Protein AF-A0A3D4B4U1-F1 (afdb_monomer_lite)

Sequence (135 aa):
MIVLVGDFDTRSCSSYAGFTNAYPREEGVKGSEIRSAKQYLSGIFPLSIEGPRALANQWAGIELFGLPKNYFEIYRDQVKGVSEDEISRVIQDHIPGEIWLAVVLGKADDIIPRIERLGPIERHDFRTLDRKASP

Secondary structure (DSSP, 8-state):
-EEEEEE---SS---EEE------TTT---HHHHHHHHHHHHHHHHHHHSSHHHHHHHHHHHHHTT--TTHHHHHHHHHHH--HHHHHHHHHHHS-SS--EEEEEE-HHHHHHHHGGGS-EEEE-TTTS-S----

Structure (mmCIF, N/CA/C/O backbone):
data_AF-A0A3D4B4U1-F1
#
_entry.id   AF-A0A3D4B4U1-F1
#
loop_
_atom_site.group_PDB
_atom_site.id
_atom_site.type_symbol
_atom_site.label_atom_id
_atom_site.label_alt_id
_atom_site.label_comp_id
_atom_site.label_asym_id
_atom_site.label_entity_id
_atom_site.label_seq_id
_atom_site.pdbx_PDB_ins_code
_atom_site.Cartn_x
_atom_site.Cartn_y
_atom_site.Cartn_z
_atom_site.occupancy
_atom_site.B_iso_or_equiv
_atom_site.auth_seq_id
_atom_site.auth_comp_id
_atom_site.auth_asym_id
_atom_site.auth_atom_id
_atom_site.pdbx_PDB_model_num
ATOM 1 N N . MET A 1 1 ? 8.525 -11.910 -16.754 1.00 56.47 1 MET A N 1
ATOM 2 C CA . MET A 1 1 ? 8.522 -10.453 -16.525 1.00 56.47 1 MET A CA 1
ATOM 3 C C . MET A 1 1 ? 8.494 -9.759 -17.873 1.00 56.47 1 MET A C 1
ATOM 5 O O . MET A 1 1 ? 9.394 -10.001 -18.665 1.00 56.47 1 MET A O 1
ATOM 9 N N . ILE A 1 2 ? 7.444 -8.994 -18.156 1.00 56.19 2 ILE A N 1
ATOM 10 C CA . ILE A 1 2 ? 7.323 -8.175 -19.367 1.00 56.19 2 ILE A CA 1
ATOM 11 C C . ILE A 1 2 ? 7.738 -6.764 -18.973 1.00 56.19 2 ILE A C 1
ATOM 13 O O . ILE A 1 2 ? 7.212 -6.233 -17.992 1.00 56.19 2 ILE A O 1
ATOM 17 N N . VAL A 1 3 ? 8.692 -6.176 -19.694 1.00 59.34 3 VAL A N 1
ATOM 18 C CA . VAL A 1 3 ? 9.109 -4.795 -19.444 1.00 59.34 3 VAL A CA 1
ATOM 19 C C . VAL A 1 3 ? 8.599 -3.906 -20.569 1.00 59.34 3 VAL A C 1
ATOM 21 O O . VAL A 1 3 ? 9.069 -4.010 -21.700 1.00 59.34 3 VAL A O 1
ATOM 24 N N . LEU A 1 4 ? 7.634 -3.041 -20.261 1.00 60.38 4 LEU A N 1
ATOM 25 C CA . LEU A 1 4 ? 7.134 -2.039 -21.196 1.00 60.38 4 LEU A CA 1
ATOM 26 C C . LEU A 1 4 ? 7.995 -0.789 -21.085 1.00 60.38 4 LEU A C 1
ATOM 28 O O . LEU A 1 4 ? 8.070 -0.184 -20.014 1.00 60.38 4 LEU A O 1
ATOM 32 N N . VAL A 1 5 ? 8.627 -0.390 -22.182 1.00 63.28 5 VAL A N 1
ATOM 33 C CA . VAL A 1 5 ? 9.437 0.831 -22.227 1.00 63.28 5 VAL A CA 1
ATOM 34 C C . VAL A 1 5 ? 8.686 1.893 -23.012 1.00 63.28 5 VAL A C 1
ATOM 36 O O . VAL A 1 5 ? 8.495 1.753 -24.218 1.00 63.28 5 VAL A O 1
ATOM 39 N N . GLY A 1 6 ? 8.251 2.938 -22.309 1.00 61.59 6 GLY A N 1
ATOM 40 C CA . GLY A 1 6 ? 7.562 4.089 -22.884 1.00 61.59 6 GLY A CA 1
ATOM 41 C C . GLY A 1 6 ? 8.555 5.150 -23.342 1.00 61.59 6 GLY A C 1
ATOM 42 O O . GLY A 1 6 ? 9.261 5.691 -22.493 1.00 61.59 6 GLY A O 1
ATOM 43 N N . ASP A 1 7 ? 8.594 5.460 -24.640 1.00 59.00 7 ASP A N 1
ATOM 44 C CA . ASP A 1 7 ? 9.558 6.418 -25.198 1.00 59.00 7 ASP A CA 1
ATOM 45 C C . ASP A 1 7 ? 9.147 7.883 -24.953 1.00 59.00 7 ASP A C 1
ATOM 47 O O . ASP A 1 7 ? 8.116 8.357 -25.442 1.00 59.00 7 ASP A O 1
ATOM 51 N N . PHE A 1 8 ? 9.946 8.618 -24.173 1.00 62.16 8 PHE A N 1
ATOM 52 C CA . PHE A 1 8 ? 9.636 9.986 -23.743 1.00 62.16 8 PHE A CA 1
ATOM 53 C C . PHE A 1 8 ? 10.781 10.953 -24.074 1.00 62.16 8 PHE A C 1
ATOM 55 O O . PHE A 1 8 ? 11.917 10.765 -23.638 1.00 62.16 8 PHE A O 1
ATOM 62 N N . ASP A 1 9 ? 10.480 12.023 -24.822 1.00 54.09 9 ASP A N 1
ATOM 63 C CA . ASP A 1 9 ? 11.492 13.020 -25.203 1.00 54.09 9 ASP A CA 1
ATOM 64 C C . ASP A 1 9 ? 11.702 14.015 -24.051 1.00 54.09 9 ASP A C 1
ATOM 66 O O . ASP A 1 9 ? 10.803 14.758 -23.648 1.00 54.09 9 ASP A O 1
ATOM 70 N N . THR A 1 10 ? 12.898 13.986 -23.472 1.00 48.72 10 THR A N 1
ATOM 71 C CA . THR A 1 10 ? 13.261 14.720 -22.260 1.00 48.72 10 THR A CA 1
ATOM 72 C C . THR A 1 10 ? 13.554 16.189 -22.575 1.00 48.72 10 THR A C 1
ATOM 74 O O . THR A 1 10 ? 14.703 16.563 -22.808 1.00 48.72 10 THR A O 1
ATOM 77 N N . ARG A 1 11 ? 12.544 17.061 -22.513 1.00 45.31 11 ARG A N 1
ATOM 78 C CA . ARG A 1 11 ? 12.780 18.482 -22.168 1.00 45.31 11 ARG A CA 1
ATOM 79 C C . ARG A 1 11 ? 12.311 18.861 -20.769 1.00 45.31 11 ARG A C 1
ATOM 81 O O . ARG A 1 11 ? 12.699 19.913 -20.280 1.00 45.31 11 ARG A O 1
ATOM 88 N N . SER A 1 12 ? 11.524 18.015 -20.107 1.00 41.16 12 SER A N 1
ATOM 89 C CA . SER A 1 12 ? 11.112 18.226 -18.719 1.00 41.16 12 SER A CA 1
ATOM 90 C C . SER A 1 12 ? 10.467 16.954 -18.162 1.00 41.16 12 SER A C 1
ATOM 92 O O . SER A 1 12 ? 9.279 16.742 -18.375 1.00 41.16 12 SER A O 1
ATOM 94 N N . CYS A 1 13 ? 11.240 16.063 -17.530 1.00 37.22 13 CYS A N 1
ATOM 95 C CA . CYS A 1 13 ? 10.762 15.179 -16.450 1.00 37.22 13 CYS A CA 1
ATOM 96 C C . CYS A 1 13 ? 11.844 14.208 -15.968 1.00 37.22 13 CYS A C 1
ATOM 98 O O . CYS A 1 13 ? 12.636 13.697 -16.757 1.00 37.22 13 CYS A O 1
ATOM 100 N N . SER A 1 14 ? 11.817 13.933 -14.663 1.00 36.66 14 SER A N 1
ATOM 101 C CA . SER A 1 1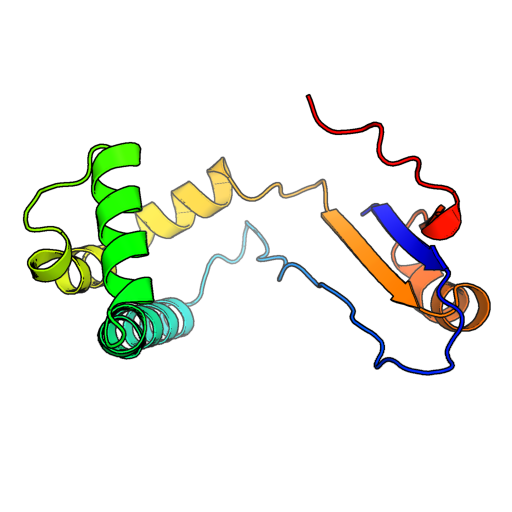4 ? 12.571 12.862 -14.008 1.00 36.66 14 SER A CA 1
ATOM 102 C C . SER A 1 14 ? 12.044 11.500 -14.462 1.00 36.66 14 SER A C 1
ATOM 104 O O . SER A 1 14 ? 10.830 11.310 -14.543 1.00 36.66 14 SER A O 1
ATOM 106 N N . SER A 1 15 ? 12.936 10.550 -14.743 1.00 40.25 15 SER A N 1
ATOM 107 C CA . SER A 1 15 ? 12.561 9.164 -15.028 1.00 40.25 15 SER A CA 1
ATOM 108 C C . SER A 1 15 ? 11.814 8.554 -13.836 1.00 40.25 15 SER A C 1
ATOM 110 O O . SER A 1 15 ? 12.182 8.772 -12.680 1.00 40.25 15 SER A O 1
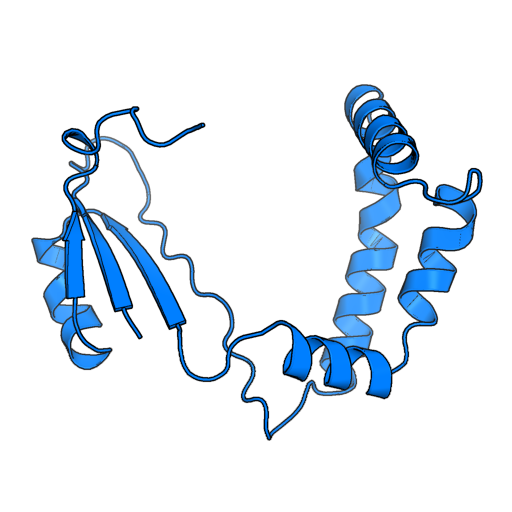ATOM 112 N N . TYR A 1 16 ? 10.758 7.791 -14.125 1.00 44.41 16 TYR A N 1
ATOM 113 C CA . TYR A 1 16 ? 9.993 7.024 -13.143 1.00 44.41 16 TYR A CA 1
ATOM 114 C C . TYR A 1 16 ? 10.030 5.551 -13.547 1.00 44.41 16 TYR A C 1
ATOM 116 O O . TYR A 1 16 ? 9.603 5.180 -14.641 1.00 44.41 16 TYR A O 1
ATOM 124 N N . ALA A 1 17 ? 10.551 4.716 -12.652 1.00 43.94 17 ALA A N 1
ATOM 125 C CA . ALA A 1 17 ? 10.473 3.269 -12.754 1.00 43.94 17 ALA A CA 1
ATOM 126 C C . ALA A 1 17 ? 9.553 2.778 -11.635 1.00 43.94 17 ALA A C 1
ATOM 128 O O . ALA A 1 17 ? 9.877 2.911 -10.454 1.00 43.94 17 ALA A O 1
ATOM 129 N N . GLY A 1 18 ? 8.382 2.265 -12.007 1.00 42.22 18 GLY A N 1
ATOM 130 C CA . GLY A 1 18 ? 7.485 1.606 -11.069 1.00 42.22 18 GLY A CA 1
ATOM 131 C C . GLY A 1 18 ? 7.917 0.156 -10.913 1.00 42.22 18 GLY A C 1
ATOM 132 O O . GLY A 1 18 ? 7.666 -0.654 -11.801 1.00 42.22 18 GLY A O 1
ATOM 133 N N . PHE A 1 19 ? 8.567 -0.173 -9.801 1.00 41.12 19 PHE A N 1
ATOM 134 C CA . PHE A 1 19 ? 8.801 -1.561 -9.417 1.00 41.12 19 PHE A CA 1
ATOM 135 C C . PHE A 1 19 ? 7.729 -1.962 -8.409 1.00 41.12 19 PHE A C 1
ATOM 137 O O . PHE A 1 19 ? 7.669 -1.418 -7.306 1.00 41.12 19 PHE A O 1
ATOM 144 N N . THR A 1 20 ? 6.875 -2.916 -8.773 1.00 44.16 20 THR A N 1
ATOM 145 C CA . THR A 1 20 ? 6.101 -3.648 -7.771 1.00 44.16 20 THR A CA 1
ATOM 146 C C . THR A 1 20 ? 7.103 -4.465 -6.966 1.00 44.16 20 THR A C 1
ATOM 148 O O . THR A 1 20 ? 7.798 -5.302 -7.546 1.00 44.16 20 THR A O 1
ATOM 151 N N . ASN A 1 21 ? 7.225 -4.204 -5.662 1.00 43.94 21 ASN A N 1
ATOM 152 C CA . ASN A 1 21 ? 8.055 -5.026 -4.784 1.00 43.94 21 ASN A CA 1
ATOM 153 C C . ASN A 1 21 ? 7.561 -6.474 -4.893 1.00 43.94 21 ASN A C 1
ATOM 155 O O . ASN A 1 21 ? 6.449 -6.793 -4.470 1.00 43.94 21 ASN A O 1
ATOM 159 N N . ALA A 1 22 ? 8.364 -7.325 -5.525 1.00 50.94 22 ALA A N 1
ATOM 160 C CA . ALA A 1 22 ? 8.058 -8.731 -5.669 1.00 50.94 22 ALA A CA 1
ATOM 161 C C . ALA A 1 22 ? 8.396 -9.421 -4.349 1.00 50.94 22 ALA A C 1
ATOM 163 O O . ALA A 1 22 ? 9.558 -9.716 -4.083 1.00 50.94 22 ALA A O 1
ATOM 164 N N . TYR A 1 23 ? 7.396 -9.628 -3.493 1.00 52.22 23 TYR A N 1
ATOM 165 C CA . TYR A 1 23 ? 7.568 -10.501 -2.337 1.00 52.22 23 TYR A CA 1
ATOM 166 C C . TYR A 1 23 ? 7.703 -11.944 -2.844 1.00 52.22 23 TYR A C 1
ATOM 168 O O . TYR A 1 23 ? 6.795 -12.421 -3.535 1.00 52.22 23 TYR A O 1
ATOM 176 N N . PRO A 1 24 ? 8.806 -12.656 -2.547 1.00 54.53 24 PRO A N 1
ATOM 177 C CA . PRO A 1 24 ? 8.885 -14.079 -2.832 1.00 54.53 24 PRO A CA 1
ATOM 178 C C . PRO A 1 24 ? 7.801 -14.787 -2.014 1.00 54.53 24 PRO A C 1
ATOM 180 O O . PRO A 1 24 ? 7.820 -14.764 -0.784 1.00 54.53 24 PRO A O 1
ATOM 183 N N . ARG A 1 25 ? 6.833 -15.403 -2.707 1.00 59.00 25 ARG A N 1
ATOM 184 C CA . ARG A 1 25 ? 5.680 -16.097 -2.098 1.00 59.00 25 ARG A CA 1
ATOM 185 C C . ARG A 1 25 ? 6.086 -17.139 -1.045 1.00 59.00 25 ARG A C 1
ATOM 187 O O . ARG A 1 25 ? 5.292 -17.435 -0.161 1.00 59.00 25 ARG A O 1
ATOM 194 N N . GLU A 1 26 ? 7.301 -17.673 -1.145 1.00 56.59 26 GLU A N 1
ATOM 195 C CA . GLU A 1 26 ? 7.828 -18.729 -0.275 1.00 56.59 26 GLU A CA 1
ATOM 196 C C . GLU A 1 26 ? 8.470 -18.213 1.020 1.00 56.59 26 GLU A C 1
ATOM 198 O O . GLU A 1 26 ? 8.477 -18.923 2.020 1.00 56.59 26 GLU A O 1
ATOM 203 N N . GLU A 1 27 ? 8.990 -16.982 1.031 1.00 61.53 27 GLU A N 1
ATOM 204 C CA . GLU A 1 27 ? 9.742 -16.442 2.176 1.00 61.53 27 GLU A CA 1
ATOM 205 C C . GLU A 1 27 ? 8.847 -15.655 3.152 1.00 61.53 27 GLU A C 1
ATOM 207 O O . GLU A 1 27 ? 9.238 -15.386 4.290 1.00 61.53 27 GLU A O 1
ATOM 212 N N . GLY A 1 28 ? 7.616 -15.336 2.728 1.00 64.12 28 GLY A N 1
ATOM 213 C CA . GLY A 1 28 ? 6.633 -14.600 3.520 1.00 64.12 28 GLY A CA 1
ATOM 214 C C . GLY A 1 28 ? 7.046 -13.151 3.810 1.00 64.12 28 GLY A C 1
ATOM 215 O O . GLY A 1 28 ? 8.100 -12.672 3.394 1.00 64.12 28 GLY A O 1
ATOM 216 N N . VAL A 1 29 ? 6.191 -12.415 4.522 1.00 76.00 29 VAL A N 1
ATOM 217 C CA . VAL A 1 29 ? 6.512 -11.056 4.992 1.00 76.00 29 VAL A CA 1
ATOM 218 C C . VAL A 1 29 ? 7.105 -11.152 6.391 1.00 76.00 29 VAL A C 1
ATOM 220 O O . VAL A 1 29 ? 6.557 -11.842 7.252 1.00 76.00 29 VAL A O 1
ATOM 223 N N . LYS A 1 30 ? 8.201 -10.438 6.669 1.00 79.50 30 LYS A N 1
ATOM 224 C CA . LYS A 1 30 ? 8.812 -10.476 8.004 1.00 79.50 30 LYS A CA 1
ATOM 225 C C . LYS A 1 30 ? 7.903 -9.780 9.014 1.00 79.50 30 LYS A C 1
ATOM 227 O O . LYS A 1 30 ? 7.401 -8.685 8.761 1.00 79.50 30 LYS A O 1
ATOM 232 N N . GLY A 1 31 ? 7.791 -10.328 10.225 1.00 83.44 31 GLY A N 1
ATOM 233 C CA . GLY A 1 31 ? 6.976 -9.721 11.287 1.00 83.44 31 GLY A CA 1
ATOM 234 C C . GLY A 1 31 ? 7.362 -8.268 11.619 1.00 83.44 31 GLY A C 1
ATOM 235 O O . GLY A 1 31 ? 6.517 -7.473 12.026 1.00 83.44 31 GLY A O 1
ATOM 236 N N . SER A 1 32 ? 8.623 -7.868 11.412 1.00 84.69 32 SER A N 1
ATOM 237 C CA . SER A 1 32 ? 9.043 -6.462 11.521 1.00 84.69 32 SER A CA 1
ATOM 238 C C . SER A 1 32 ? 8.404 -5.563 10.463 1.00 84.69 32 SER A C 1
ATOM 240 O O . SER A 1 32 ? 7.973 -4.463 10.795 1.00 84.69 32 SER A O 1
ATOM 242 N N . GLU A 1 33 ? 8.299 -6.031 9.221 1.00 84.75 33 GLU A N 1
ATOM 243 C CA . GLU A 1 33 ? 7.677 -5.292 8.120 1.00 84.75 33 GLU A CA 1
ATOM 244 C C . GLU A 1 33 ? 6.169 -5.175 8.330 1.00 84.75 33 GLU A C 1
ATOM 246 O O . GLU A 1 33 ? 5.623 -4.084 8.184 1.00 84.75 33 GLU A O 1
ATOM 251 N N . ILE A 1 34 ? 5.510 -6.254 8.776 1.00 88.31 34 ILE A N 1
ATOM 252 C CA . ILE A 1 34 ? 4.082 -6.235 9.131 1.00 88.31 34 ILE A CA 1
ATOM 253 C C . ILE A 1 34 ? 3.823 -5.189 10.220 1.00 88.31 34 ILE A C 1
ATOM 255 O O . ILE A 1 34 ? 2.903 -4.377 10.103 1.00 88.31 34 ILE A O 1
ATOM 259 N N . ARG A 1 35 ? 4.654 -5.157 11.271 1.00 89.56 35 ARG A N 1
ATOM 260 C CA . ARG A 1 35 ? 4.536 -4.149 12.336 1.00 89.56 35 ARG A CA 1
ATOM 261 C C . ARG A 1 35 ? 4.723 -2.730 11.805 1.00 89.56 35 ARG A C 1
ATOM 263 O O . ARG A 1 35 ? 3.901 -1.869 12.116 1.00 89.56 35 ARG A O 1
ATOM 270 N N . SER A 1 36 ? 5.759 -2.487 11.005 1.00 90.31 36 SER A N 1
ATOM 271 C CA . SER A 1 36 ? 6.020 -1.169 10.417 1.00 90.31 36 SER A CA 1
ATOM 272 C C . SER A 1 36 ? 4.890 -0.718 9.491 1.00 90.31 36 SER A C 1
ATOM 274 O O . SER A 1 36 ? 4.435 0.418 9.600 1.00 90.31 36 SER A O 1
ATOM 276 N N . ALA A 1 37 ? 4.373 -1.609 8.643 1.00 91.38 37 ALA A N 1
ATOM 277 C CA . ALA A 1 37 ? 3.254 -1.323 7.752 1.00 91.38 37 ALA A CA 1
ATOM 278 C C . ALA A 1 37 ? 1.980 -0.984 8.539 1.00 91.38 37 ALA A C 1
ATOM 280 O O . ALA A 1 37 ? 1.351 0.043 8.285 1.00 91.38 37 ALA A O 1
ATOM 281 N N . LYS A 1 38 ? 1.633 -1.783 9.558 1.00 92.69 38 LYS A N 1
ATOM 282 C CA . LYS A 1 38 ? 0.479 -1.511 10.430 1.00 92.69 38 LYS A CA 1
ATOM 283 C C . LYS A 1 38 ? 0.592 -0.163 11.137 1.00 92.69 38 LYS A C 1
ATOM 285 O O . LYS A 1 38 ? -0.393 0.575 11.209 1.00 92.69 38 LYS A O 1
ATOM 290 N N . GLN A 1 39 ? 1.775 0.168 11.655 1.00 92.69 39 GLN A N 1
ATOM 291 C CA . GLN A 1 39 ? 2.037 1.457 12.298 1.00 92.69 39 GLN A CA 1
ATOM 292 C C . GLN A 1 39 ? 1.903 2.614 11.309 1.00 92.69 39 GLN A C 1
ATOM 294 O O . GLN A 1 39 ? 1.231 3.596 11.619 1.00 92.69 39 GLN A O 1
ATOM 299 N N . TYR A 1 40 ? 2.479 2.476 10.117 1.00 93.62 40 TYR A N 1
ATOM 300 C CA . TYR A 1 40 ? 2.397 3.479 9.063 1.00 93.62 40 TYR A CA 1
ATOM 301 C C . TYR A 1 40 ? 0.948 3.738 8.635 1.00 93.62 40 TYR A C 1
ATOM 303 O O . TYR A 1 40 ? 0.481 4.873 8.708 1.00 93.62 40 TYR A O 1
ATOM 311 N N . LEU A 1 41 ? 0.202 2.685 8.279 1.00 93.31 41 LEU A N 1
ATOM 312 C CA . LEU A 1 41 ? -1.193 2.785 7.836 1.00 93.31 41 LEU A CA 1
ATOM 313 C C . LEU A 1 41 ? -2.110 3.356 8.923 1.00 93.31 41 LEU A C 1
ATOM 315 O O . LEU A 1 41 ? -2.999 4.153 8.630 1.00 93.31 41 LEU A O 1
ATOM 319 N N . SER A 1 42 ? -1.877 2.982 10.184 1.00 92.50 42 SER A N 1
ATOM 320 C CA . SER A 1 42 ? -2.610 3.536 11.328 1.00 92.50 42 SER A CA 1
ATOM 321 C C . SER A 1 42 ? -2.253 4.999 11.608 1.00 92.50 42 SER A C 1
ATOM 323 O O . SER A 1 42 ? -3.090 5.745 12.118 1.00 92.50 42 SER A O 1
ATOM 325 N N . GLY A 1 43 ? -1.006 5.389 11.335 1.00 91.88 43 GLY A N 1
ATOM 326 C CA . GLY A 1 43 ? -0.463 6.711 11.631 1.00 91.88 43 GLY A CA 1
ATOM 327 C C . GLY A 1 43 ? -0.805 7.761 10.579 1.00 91.88 43 GLY A C 1
ATOM 328 O O . GLY A 1 43 ? -1.074 8.902 10.937 1.00 91.88 43 GLY A O 1
ATOM 329 N N . ILE A 1 44 ? -0.843 7.385 9.297 1.00 93.88 44 ILE A N 1
ATOM 330 C CA . ILE A 1 44 ? -1.139 8.314 8.196 1.00 93.88 44 ILE A CA 1
ATOM 331 C C . ILE A 1 44 ? -2.640 8.577 8.015 1.00 93.88 44 ILE A C 1
ATOM 333 O O . ILE A 1 44 ? -3.024 9.568 7.402 1.00 93.88 44 ILE A O 1
ATOM 337 N N . PHE A 1 45 ? -3.503 7.719 8.563 1.00 92.00 45 PHE A N 1
ATOM 338 C CA . PHE A 1 45 ? -4.950 7.812 8.367 1.00 92.00 45 PHE A CA 1
ATOM 339 C C . PHE A 1 45 ? -5.584 9.142 8.810 1.00 92.00 45 PHE A C 1
ATOM 341 O O . PHE A 1 45 ? -6.365 9.689 8.041 1.00 92.00 45 PHE A O 1
ATOM 348 N N . PRO A 1 46 ? -5.250 9.739 9.971 1.00 90.06 46 PRO A N 1
ATOM 349 C CA . PRO A 1 46 ? -5.792 11.053 10.327 1.00 90.06 46 PRO A CA 1
ATOM 350 C C . PRO A 1 46 ? -5.446 12.137 9.297 1.00 90.06 46 PRO A C 1
ATOM 352 O O . PRO A 1 46 ? -6.292 12.960 8.958 1.00 90.06 46 PRO A O 1
ATOM 355 N N . LEU A 1 47 ? -4.230 12.093 8.743 1.00 90.62 47 LEU A N 1
ATOM 356 C CA . LEU A 1 47 ? -3.785 13.026 7.705 1.00 90.62 47 LEU A CA 1
ATOM 357 C C . LEU A 1 47 ? -4.526 12.794 6.382 1.00 90.62 47 LEU A C 1
ATOM 359 O O . LEU A 1 47 ? -4.757 13.735 5.627 1.00 90.62 47 LEU A O 1
ATOM 363 N N . SER A 1 48 ? -4.942 11.556 6.098 1.00 87.75 48 SER A N 1
ATOM 364 C CA . SER A 1 48 ? -5.689 11.242 4.877 1.00 87.75 48 SER A CA 1
ATOM 365 C C . SER A 1 48 ? -7.142 11.736 4.898 1.00 87.75 48 SER A C 1
ATOM 367 O O . SER A 1 48 ? -7.784 11.710 3.849 1.00 87.75 48 SER A O 1
ATOM 369 N N . ILE A 1 49 ? -7.651 12.215 6.043 1.00 91.19 49 ILE A N 1
ATOM 370 C CA . ILE A 1 49 ? -9.033 12.709 6.212 1.00 91.19 49 ILE A CA 1
ATOM 371 C C . ILE A 1 49 ? -9.137 14.156 6.709 1.00 91.19 49 ILE A C 1
ATOM 373 O O . ILE A 1 49 ? -10.244 14.652 6.892 1.00 91.19 49 ILE A O 1
ATOM 377 N N . GLU A 1 50 ? -8.016 14.847 6.920 1.00 92.19 50 GLU A N 1
ATOM 378 C CA . GLU A 1 50 ? -7.984 16.188 7.524 1.00 92.19 50 GLU A CA 1
ATOM 379 C C . GLU A 1 50 ? -8.702 17.250 6.670 1.00 92.19 50 GLU A C 1
ATOM 381 O O . GLU A 1 50 ? -9.379 18.139 7.186 1.00 92.19 50 GLU A O 1
ATOM 386 N N . GLY A 1 51 ? -8.576 17.153 5.343 1.00 95.31 51 GLY A N 1
ATOM 387 C CA . GLY A 1 51 ? -9.173 18.106 4.412 1.00 95.31 51 GLY A CA 1
ATOM 388 C C . GLY A 1 51 ? -10.626 17.767 4.048 1.00 95.31 51 GLY A C 1
ATOM 389 O O . GLY A 1 51 ? -10.942 16.597 3.829 1.00 95.31 51 GLY A O 1
ATOM 390 N N . PRO A 1 52 ? -11.504 18.766 3.827 1.00 93.12 52 PRO A N 1
ATOM 391 C CA . PRO A 1 52 ? -12.920 18.533 3.516 1.00 93.12 52 PRO A CA 1
ATOM 392 C C . PRO A 1 52 ? -13.126 17.705 2.240 1.00 93.12 52 PRO A C 1
ATOM 394 O O . PRO A 1 52 ? -13.991 16.835 2.185 1.00 93.12 52 PRO A O 1
ATOM 397 N N . ARG A 1 53 ? -12.289 17.919 1.217 1.00 94.81 53 ARG A N 1
ATOM 398 C CA . ARG A 1 53 ? -12.303 17.106 -0.009 1.00 94.81 53 ARG A CA 1
ATOM 399 C C . ARG A 1 53 ? -11.859 15.664 0.248 1.00 94.81 53 ARG A C 1
ATOM 401 O O . ARG A 1 53 ? -12.407 14.745 -0.350 1.00 94.81 53 ARG A O 1
ATOM 408 N N . ALA A 1 54 ? -10.863 15.470 1.107 1.00 92.44 54 ALA A N 1
ATOM 409 C CA . ALA A 1 54 ? -10.343 14.147 1.429 1.00 92.44 54 ALA A CA 1
ATOM 410 C C . ALA A 1 54 ? -11.369 13.336 2.237 1.00 92.44 54 ALA A C 1
ATOM 412 O O . ALA A 1 54 ? -11.653 12.190 1.893 1.00 92.44 54 ALA A O 1
ATOM 413 N N . LEU A 1 55 ? -12.015 13.975 3.216 1.00 93.31 55 LEU A N 1
ATOM 414 C CA . LEU A 1 55 ? -13.126 13.400 3.967 1.00 93.31 55 LEU A CA 1
ATOM 415 C C . LEU A 1 55 ? -14.302 13.017 3.055 1.00 93.31 55 LEU A C 1
ATOM 417 O O . LEU A 1 55 ? -14.789 11.892 3.133 1.00 93.31 55 LEU A O 1
ATOM 421 N N . ALA A 1 56 ? -14.719 13.911 2.150 1.00 94.75 56 ALA A N 1
ATOM 422 C CA . ALA A 1 56 ? -15.804 13.629 1.207 1.00 94.75 56 ALA A CA 1
ATOM 423 C C . ALA A 1 56 ? -15.496 12.420 0.304 1.00 94.75 56 ALA A C 1
ATOM 425 O O . ALA A 1 56 ? -16.362 11.574 0.091 1.00 94.75 56 ALA A O 1
ATOM 426 N N . ASN A 1 57 ? -14.254 12.300 -0.178 1.00 93.88 57 ASN A N 1
ATOM 427 C CA . ASN A 1 57 ? -13.821 11.145 -0.966 1.00 93.88 57 ASN A CA 1
ATOM 428 C C . ASN A 1 57 ? -13.853 9.843 -0.152 1.00 93.88 57 ASN A C 1
ATOM 430 O O . ASN A 1 57 ? -14.274 8.813 -0.673 1.00 93.88 57 ASN A O 1
ATOM 434 N N . GLN A 1 58 ? -13.434 9.878 1.117 1.00 92.12 58 GLN A N 1
ATOM 435 C CA . GLN A 1 58 ? -13.499 8.699 1.985 1.00 92.12 58 GLN A CA 1
ATOM 436 C C . GLN A 1 58 ? -14.939 8.284 2.286 1.00 92.12 58 GLN A C 1
ATOM 438 O O . GLN A 1 58 ? -15.253 7.098 2.230 1.00 92.12 58 GLN A O 1
ATOM 443 N N . TRP A 1 59 ? -15.841 9.238 2.529 1.00 93.75 59 TRP A N 1
ATOM 444 C CA . TRP A 1 59 ? -17.269 8.944 2.669 1.00 93.75 59 TRP A CA 1
ATOM 445 C C . TRP A 1 59 ? -17.8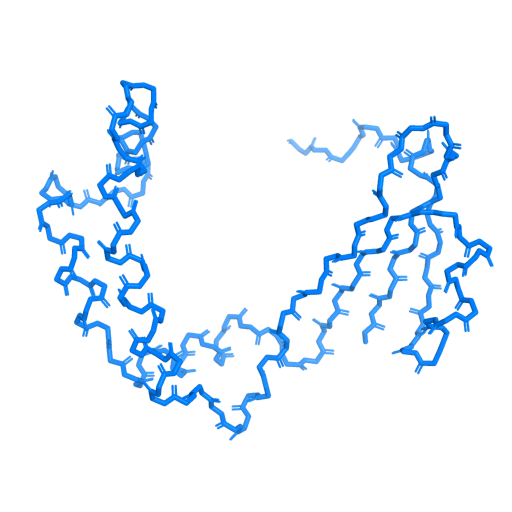78 8.339 1.408 1.00 93.75 59 TRP A C 1
ATOM 447 O O . TRP A 1 59 ? -18.600 7.350 1.506 1.00 93.75 59 TRP A O 1
ATOM 457 N N . ALA A 1 60 ? -17.556 8.879 0.231 1.00 94.56 60 ALA A N 1
ATOM 458 C CA . ALA A 1 60 ? -18.001 8.294 -1.029 1.00 94.56 60 ALA A CA 1
ATOM 459 C C . ALA A 1 60 ? -17.500 6.848 -1.190 1.00 94.56 60 ALA A C 1
ATOM 461 O O . ALA A 1 60 ? -18.255 5.989 -1.633 1.00 94.56 60 ALA A O 1
ATOM 462 N N . GLY A 1 61 ? -16.258 6.562 -0.783 1.00 93.25 61 GLY A N 1
ATOM 463 C CA . GLY A 1 61 ? -15.709 5.205 -0.767 1.00 93.25 61 GLY A CA 1
ATOM 464 C C . GLY A 1 61 ? -16.439 4.269 0.200 1.00 93.25 61 GLY A C 1
ATOM 465 O O . GLY A 1 61 ? -16.757 3.144 -0.173 1.00 93.25 61 GLY A O 1
ATOM 466 N N . ILE A 1 62 ? -16.749 4.733 1.416 1.00 94.31 62 ILE A N 1
ATOM 467 C CA . ILE A 1 62 ? -17.522 3.961 2.403 1.00 94.31 62 ILE A CA 1
ATOM 468 C C . ILE A 1 62 ? -18.872 3.538 1.826 1.00 94.31 62 ILE A C 1
ATOM 470 O O . ILE A 1 62 ? -19.227 2.369 1.932 1.00 94.31 62 ILE A O 1
ATOM 474 N N . GLU A 1 63 ? -19.588 4.455 1.176 1.00 94.25 63 GLU A N 1
ATOM 475 C CA . GLU A 1 63 ? -20.880 4.143 0.560 1.00 94.25 63 GLU A CA 1
ATOM 476 C C . GLU A 1 63 ? -20.721 3.203 -0.642 1.00 94.25 63 GLU A C 1
ATOM 478 O O . GLU A 1 63 ? -21.410 2.190 -0.738 1.00 94.25 63 GLU A O 1
ATOM 483 N N . LEU A 1 64 ? -19.768 3.494 -1.534 1.00 96.69 64 LEU A N 1
ATOM 484 C CA . LEU A 1 64 ? -19.541 2.721 -2.756 1.00 96.69 64 LEU A CA 1
ATOM 485 C C . LEU A 1 64 ? -19.187 1.255 -2.471 1.00 96.69 64 LEU A C 1
ATOM 487 O O . LEU A 1 64 ? -19.626 0.364 -3.194 1.00 96.69 64 LEU A O 1
ATOM 491 N N . PHE A 1 65 ? -18.389 1.010 -1.431 1.00 94.94 65 PHE A N 1
ATOM 492 C CA . PHE A 1 65 ? -17.946 -0.331 -1.047 1.00 94.94 65 PHE A CA 1
ATOM 493 C C . PHE A 1 65 ? -18.791 -0.954 0.076 1.00 94.94 65 PHE A C 1
ATOM 495 O O . PHE A 1 65 ? -18.461 -2.044 0.542 1.00 94.94 65 PHE A O 1
ATOM 502 N N . GLY A 1 66 ? -19.869 -0.292 0.517 1.00 94.50 66 GLY A N 1
ATOM 503 C CA . GLY A 1 66 ? -20.764 -0.800 1.562 1.00 94.50 66 GLY A CA 1
ATOM 504 C C . GLY A 1 66 ? -20.085 -0.996 2.922 1.00 94.50 66 GLY A C 1
ATOM 505 O O . GLY A 1 66 ? -20.399 -1.946 3.641 1.00 94.50 66 GLY A O 1
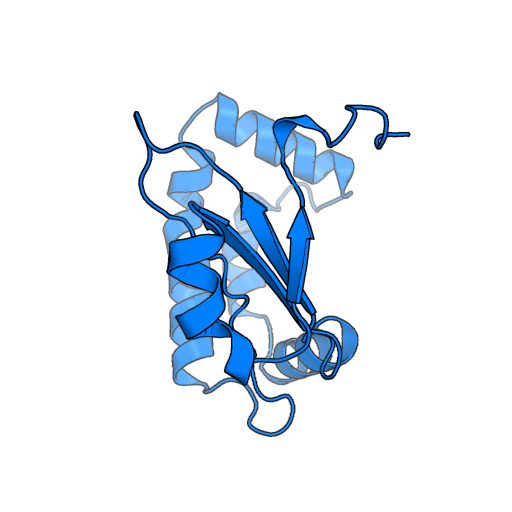ATOM 506 N N . LEU A 1 67 ? -19.124 -0.135 3.271 1.00 94.56 67 LEU A N 1
ATOM 507 C CA . LEU A 1 67 ? -18.380 -0.230 4.526 1.00 94.56 67 LEU A CA 1
ATOM 508 C C . LEU A 1 67 ? -19.239 0.212 5.730 1.00 94.56 67 LEU A C 1
ATOM 510 O O . LEU A 1 67 ? -20.189 0.985 5.579 1.00 94.56 67 LEU A O 1
ATOM 514 N N . PRO A 1 68 ? -18.908 -0.236 6.957 1.00 93.56 68 PRO A N 1
ATOM 515 C CA . PRO A 1 68 ? -19.634 0.162 8.160 1.00 93.56 68 PRO A CA 1
ATOM 516 C C . PRO A 1 68 ? -19.657 1.682 8.364 1.00 93.56 68 PRO A C 1
ATOM 518 O O . PRO A 1 68 ? -18.659 2.366 8.157 1.00 93.56 68 PRO A O 1
ATOM 521 N N . LYS A 1 69 ? -20.768 2.231 8.870 1.00 90.44 69 LYS A N 1
ATOM 522 C CA . LYS A 1 69 ? -20.886 3.684 9.121 1.00 90.44 69 LYS A CA 1
ATOM 523 C C . LYS A 1 69 ? -19.867 4.214 10.134 1.00 90.44 69 LYS A C 1
ATOM 525 O O . LYS A 1 69 ? -19.479 5.374 10.063 1.00 90.44 69 LYS A O 1
ATOM 530 N N . ASN A 1 70 ? -19.413 3.359 11.048 1.00 93.19 70 ASN A N 1
ATOM 531 C CA . ASN A 1 70 ? -18.378 3.660 12.034 1.00 93.19 70 ASN A CA 1
ATOM 532 C C . ASN A 1 70 ? -16.955 3.360 11.524 1.00 93.19 70 ASN A C 1
ATOM 534 O O . ASN A 1 70 ? -16.037 3.227 12.329 1.00 93.19 70 ASN A O 1
ATOM 538 N N . TYR A 1 71 ? -16.746 3.250 10.204 1.00 92.62 71 TYR A N 1
ATOM 539 C CA . TYR A 1 71 ? -15.459 2.876 9.607 1.00 92.62 71 TYR A CA 1
ATOM 540 C C . TYR A 1 71 ? -14.276 3.699 10.135 1.00 92.62 71 TYR A C 1
ATOM 542 O O . TYR A 1 71 ? -13.245 3.126 10.469 1.00 92.62 71 TYR A O 1
ATOM 550 N N . PHE A 1 72 ? -14.419 5.020 10.288 1.00 91.56 72 PHE A N 1
ATOM 551 C CA . PHE A 1 72 ? -13.335 5.869 10.809 1.00 91.56 72 PHE A CA 1
ATOM 552 C C . PHE A 1 72 ? -12.938 5.532 12.249 1.00 91.56 72 PHE A C 1
ATOM 554 O O . PHE A 1 72 ? -11.767 5.656 12.602 1.00 91.56 72 PHE A O 1
ATOM 561 N N . GLU A 1 73 ? -13.898 5.103 13.068 1.00 92.31 73 GLU A N 1
ATOM 562 C CA . GLU A 1 73 ? -13.674 4.73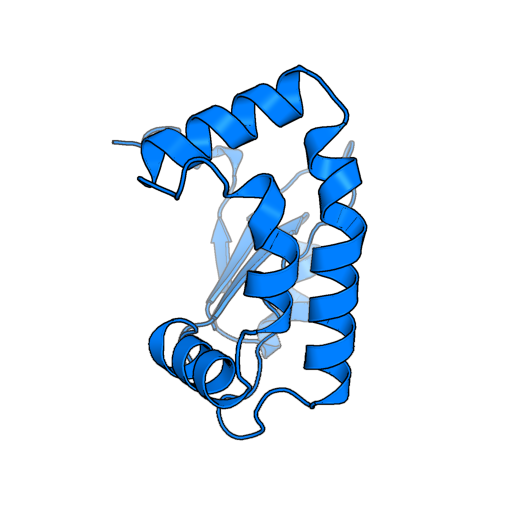2 14.467 1.00 92.31 73 GLU A CA 1
ATOM 563 C C . GLU A 1 73 ? -12.938 3.393 14.547 1.00 92.31 73 GLU A C 1
ATOM 565 O O . GLU A 1 73 ? -11.971 3.257 15.294 1.00 92.31 73 GLU A O 1
ATOM 570 N N . ILE A 1 74 ? -13.355 2.423 13.727 1.00 94.25 74 ILE A N 1
ATOM 571 C CA . ILE A 1 74 ? -12.819 1.057 13.762 1.00 94.25 74 ILE A CA 1
ATOM 572 C C . ILE A 1 74 ? -11.590 0.852 12.873 1.00 94.25 74 ILE A C 1
ATOM 574 O O . ILE A 1 74 ? -10.920 -0.165 13.019 1.00 94.25 74 ILE A O 1
ATOM 578 N N . TYR A 1 75 ? -11.267 1.779 11.961 1.00 93.50 75 TYR A N 1
ATOM 579 C CA . TYR A 1 75 ? -10.203 1.612 10.960 1.00 93.50 75 TYR A CA 1
ATOM 580 C C . TYR A 1 75 ? -8.873 1.192 11.590 1.00 93.50 75 TYR A C 1
ATOM 582 O O . TYR A 1 75 ? -8.234 0.237 11.153 1.00 93.50 75 TYR A O 1
ATOM 590 N N . ARG A 1 76 ? -8.458 1.887 12.654 1.00 91.69 76 ARG A N 1
ATOM 591 C CA . ARG A 1 76 ? -7.184 1.605 13.323 1.00 91.69 76 ARG A CA 1
ATOM 592 C C . ARG A 1 76 ? -7.164 0.201 13.923 1.00 91.69 76 ARG A C 1
ATOM 594 O O . ARG A 1 76 ? -6.140 -0.477 13.843 1.00 91.69 76 ARG A O 1
ATOM 601 N N . ASP A 1 77 ? -8.270 -0.215 14.522 1.00 93.81 77 ASP A N 1
ATOM 602 C CA . ASP A 1 77 ? -8.376 -1.513 15.182 1.00 93.81 77 ASP A CA 1
ATOM 603 C C . ASP A 1 77 ? -8.467 -2.639 14.152 1.00 93.81 77 ASP A C 1
ATOM 605 O O . ASP A 1 77 ? -7.786 -3.650 14.298 1.00 93.81 77 ASP A O 1
ATOM 609 N N . GLN A 1 78 ? -9.191 -2.416 13.053 1.00 93.69 78 GLN A N 1
ATOM 610 C CA . GLN A 1 78 ? -9.240 -3.302 11.889 1.00 93.69 78 GLN A CA 1
ATOM 611 C C . GLN A 1 78 ? -7.839 -3.523 11.299 1.00 93.69 78 GLN A C 1
ATOM 613 O O . GLN A 1 78 ? -7.398 -4.662 11.183 1.00 93.69 78 GLN A O 1
ATOM 618 N N . VAL A 1 79 ? -7.085 -2.451 11.014 1.00 93.38 79 VAL A N 1
ATOM 619 C CA . VAL A 1 79 ? -5.718 -2.543 10.460 1.00 93.38 79 VAL A CA 1
ATOM 620 C C . VAL A 1 79 ? -4.762 -3.266 11.412 1.00 93.38 79 VAL A C 1
ATOM 622 O O . VAL A 1 79 ? -3.939 -4.079 10.985 1.00 93.38 79 VAL A O 1
ATOM 625 N N . LYS A 1 80 ? -4.845 -2.989 12.716 1.00 91.81 80 LYS A N 1
ATOM 626 C CA . LYS A 1 80 ? -4.005 -3.669 13.712 1.00 91.81 80 LYS A CA 1
ATOM 627 C C . LYS A 1 80 ? -4.391 -5.137 13.892 1.00 91.81 80 LYS A C 1
ATOM 629 O O . LYS A 1 80 ? -3.491 -5.953 14.110 1.00 91.81 80 LYS A O 1
ATOM 634 N N . GLY A 1 81 ? -5.682 -5.443 13.787 1.00 93.12 81 GLY A N 1
ATOM 635 C CA . GLY A 1 81 ? -6.277 -6.760 14.003 1.00 93.12 81 GLY A CA 1
ATOM 636 C C . GLY A 1 81 ? -6.007 -7.779 12.899 1.00 93.12 81 GLY A C 1
ATOM 637 O O . GLY A 1 81 ? -6.119 -8.967 13.172 1.00 93.12 81 GLY A O 1
ATOM 638 N N . VAL A 1 82 ? -5.590 -7.346 11.702 1.00 92.56 82 VAL A N 1
ATOM 639 C CA . VAL A 1 82 ? -5.232 -8.257 10.599 1.00 92.56 82 VAL A CA 1
ATOM 640 C C . VAL A 1 82 ? -4.154 -9.251 11.044 1.00 92.56 82 VAL A C 1
ATOM 642 O O . VAL A 1 82 ? -3.075 -8.840 11.473 1.00 92.56 82 VAL A O 1
ATOM 645 N N . SER A 1 83 ? -4.407 -10.549 10.941 1.00 90.31 83 SER A N 1
ATOM 646 C CA . SER A 1 83 ? -3.442 -11.592 11.313 1.00 90.31 83 SER A CA 1
ATOM 647 C C . SER A 1 83 ? -2.346 -11.794 10.257 1.00 90.31 83 SER A C 1
ATOM 649 O O . SER A 1 83 ? -2.492 -11.415 9.094 1.00 90.31 83 SER A O 1
ATOM 651 N N . GLU A 1 84 ? -1.221 -12.395 10.654 1.00 87.38 84 GLU A N 1
ATOM 652 C CA . GLU A 1 84 ? -0.146 -12.750 9.711 1.00 87.38 84 GLU A CA 1
ATOM 653 C C . GLU A 1 84 ? -0.619 -13.800 8.691 1.00 87.38 84 GLU A C 1
ATOM 655 O O . GLU A 1 84 ? -0.272 -13.710 7.513 1.00 87.38 84 GLU A O 1
ATOM 660 N N . ASP A 1 85 ? -1.493 -14.720 9.109 1.00 87.69 85 ASP A N 1
ATOM 661 C CA . ASP A 1 85 ? -2.094 -15.734 8.237 1.00 87.69 85 ASP A CA 1
ATOM 662 C C . ASP A 1 85 ? -2.983 -15.108 7.156 1.00 87.69 85 ASP A C 1
ATOM 664 O O . ASP A 1 85 ? -2.927 -15.504 5.992 1.00 87.69 85 ASP A O 1
ATOM 668 N N . GLU A 1 86 ? -3.778 -14.092 7.507 1.00 89.94 86 GLU A N 1
ATOM 669 C CA . GLU A 1 86 ? -4.588 -13.349 6.536 1.00 89.94 86 GLU A CA 1
ATOM 670 C C . GLU A 1 86 ? -3.721 -12.600 5.525 1.00 89.94 86 GLU A C 1
ATOM 672 O O . GLU A 1 86 ? -4.041 -12.596 4.337 1.00 89.94 86 GLU A O 1
ATOM 677 N N . ILE A 1 87 ? -2.612 -12.008 5.975 1.00 88.06 87 ILE A N 1
ATOM 678 C CA . ILE A 1 87 ? -1.654 -11.329 5.093 1.00 88.06 87 ILE A CA 1
ATOM 679 C C . ILE A 1 87 ? -1.035 -12.337 4.124 1.00 88.06 87 ILE A C 1
ATOM 681 O O . ILE A 1 87 ? -1.016 -12.094 2.918 1.00 88.06 87 ILE A O 1
ATOM 685 N N . SER A 1 88 ? -0.574 -13.481 4.634 1.00 84.12 88 SER A N 1
ATOM 686 C CA . SER A 1 88 ? 0.018 -14.544 3.819 1.00 84.12 88 SER A CA 1
ATOM 687 C C . SER A 1 88 ? -0.969 -15.075 2.776 1.00 84.12 88 SER A C 1
ATOM 689 O O . SER A 1 88 ? -0.642 -15.148 1.590 1.00 84.12 88 SER A O 1
ATOM 691 N N . ARG A 1 89 ? -2.215 -15.341 3.189 1.00 87.56 89 ARG A N 1
ATOM 692 C CA . ARG A 1 89 ? -3.291 -15.783 2.293 1.00 87.56 89 ARG A CA 1
ATOM 693 C C . ARG A 1 89 ? -3.546 -14.772 1.174 1.00 87.56 89 ARG A C 1
ATOM 695 O O . ARG A 1 89 ? -3.525 -15.139 0.007 1.00 87.56 89 ARG A O 1
ATOM 702 N N . VAL A 1 90 ? -3.723 -13.492 1.508 1.00 89.06 90 VAL A N 1
ATOM 703 C CA . VAL A 1 90 ? -3.986 -12.432 0.516 1.00 89.06 90 VAL A CA 1
ATOM 704 C C . VAL A 1 90 ? -2.833 -12.293 -0.480 1.00 89.06 90 VAL A C 1
ATOM 706 O O . VAL A 1 90 ? -3.071 -12.085 -1.668 1.00 89.06 90 VAL A O 1
ATOM 709 N N . ILE A 1 91 ? -1.586 -12.439 -0.026 1.00 83.38 91 ILE A N 1
ATOM 710 C CA . ILE A 1 91 ? -0.414 -12.424 -0.909 1.00 83.38 91 ILE A CA 1
ATOM 711 C C . ILE A 1 91 ? -0.463 -13.594 -1.897 1.00 83.38 91 ILE A C 1
ATOM 713 O O . ILE A 1 91 ? -0.223 -13.399 -3.088 1.00 83.38 91 ILE A O 1
ATOM 717 N N . GLN A 1 92 ? -0.801 -14.796 -1.432 1.00 82.44 92 GLN A N 1
ATOM 718 C CA . GLN A 1 92 ? -0.907 -15.973 -2.296 1.00 82.44 92 GLN A CA 1
ATOM 719 C C . GLN A 1 92 ? -2.064 -15.851 -3.298 1.00 82.44 92 GLN A C 1
ATOM 721 O O . GLN A 1 92 ? -1.869 -16.135 -4.483 1.00 82.44 92 GLN A O 1
ATOM 726 N N . ASP A 1 93 ? -3.219 -15.365 -2.842 1.00 86.44 93 ASP A N 1
ATOM 727 C CA . ASP A 1 93 ? -4.446 -15.273 -3.636 1.00 86.44 93 ASP A CA 1
ATOM 728 C C . ASP A 1 93 ? -4.389 -14.154 -4.686 1.00 86.44 93 ASP A C 1
ATOM 730 O O . ASP A 1 93 ? -4.883 -14.323 -5.802 1.00 86.44 93 ASP A O 1
ATOM 734 N N . HIS A 1 94 ? -3.788 -13.005 -4.350 1.00 84.44 94 HIS A N 1
ATOM 735 C CA . HIS A 1 94 ? -3.915 -11.785 -5.156 1.00 84.44 94 HIS A CA 1
ATOM 736 C C . HIS A 1 94 ? -2.620 -11.277 -5.793 1.00 84.44 94 HIS A C 1
ATOM 738 O O . HIS A 1 94 ? -2.698 -10.523 -6.763 1.00 84.44 94 HIS A O 1
ATOM 744 N N . ILE A 1 95 ? -1.436 -11.656 -5.299 1.00 77.38 95 ILE A N 1
ATOM 745 C CA . ILE A 1 95 ? -0.166 -11.210 -5.893 1.00 77.38 95 ILE A CA 1
ATOM 746 C C . ILE A 1 95 ? 0.350 -12.309 -6.821 1.00 77.38 95 ILE A C 1
ATOM 748 O O . ILE A 1 95 ? 0.806 -13.330 -6.306 1.00 77.38 95 ILE A O 1
ATOM 752 N N . PRO A 1 96 ? 0.294 -12.153 -8.160 1.00 69.56 96 PRO A N 1
ATOM 753 C CA . PRO A 1 96 ? 0.732 -13.183 -9.099 1.00 69.56 96 PRO A CA 1
ATOM 754 C C . PRO A 1 96 ? 2.230 -13.475 -8.936 1.00 69.56 96 PRO A C 1
ATOM 756 O O . PRO A 1 96 ? 3.052 -12.567 -8.944 1.00 69.56 96 PRO A O 1
ATOM 759 N N . GLY A 1 97 ? 2.592 -14.753 -8.796 1.00 66.56 97 GLY A N 1
ATOM 760 C CA . GLY A 1 97 ? 3.987 -15.165 -8.579 1.00 66.56 97 GLY A CA 1
ATOM 761 C C . GLY A 1 97 ? 4.835 -15.182 -9.854 1.00 66.56 97 GLY A C 1
ATOM 762 O O . GLY A 1 97 ? 6.049 -15.003 -9.796 1.00 66.56 97 GLY A O 1
ATOM 763 N N . GLU A 1 98 ? 4.197 -15.374 -11.010 1.00 64.62 98 GLU A N 1
ATOM 764 C CA . GLU A 1 98 ? 4.885 -15.666 -12.275 1.00 64.62 98 GLU A CA 1
ATOM 765 C C . GLU A 1 98 ? 4.848 -14.495 -13.271 1.00 64.62 98 GLU A C 1
ATOM 767 O O . GLU A 1 98 ? 5.775 -14.306 -14.066 1.00 64.62 98 GLU A O 1
ATOM 772 N N . ILE A 1 99 ? 3.796 -13.671 -13.221 1.00 62.34 99 ILE A N 1
ATOM 773 C CA . ILE A 1 99 ? 3.564 -12.598 -14.191 1.00 62.34 99 ILE A CA 1
ATOM 774 C C . ILE A 1 99 ? 3.877 -11.252 -13.549 1.00 62.34 99 ILE A C 1
ATOM 776 O O . ILE A 1 99 ? 3.058 -10.660 -12.852 1.00 62.34 99 ILE A O 1
ATOM 780 N N . TRP A 1 100 ? 5.075 -10.758 -13.842 1.00 69.38 100 TRP A N 1
ATOM 781 C CA . TRP A 1 100 ? 5.527 -9.424 -13.459 1.00 69.38 100 TRP A CA 1
ATOM 782 C C . TRP A 1 100 ? 5.471 -8.499 -14.672 1.00 69.38 100 TRP A C 1
ATOM 784 O O . TRP A 1 100 ? 6.086 -8.803 -15.697 1.00 69.38 100 TRP A O 1
ATOM 794 N N . LEU A 1 101 ? 4.751 -7.385 -14.562 1.00 73.62 101 LEU A N 1
ATOM 795 C CA . LEU A 1 101 ? 4.753 -6.309 -15.550 1.00 73.62 101 LEU A CA 1
ATOM 796 C C . LEU A 1 101 ? 5.524 -5.129 -14.963 1.00 73.62 101 LEU A C 1
ATOM 798 O O . LEU A 1 101 ? 5.089 -4.533 -13.981 1.00 73.62 101 LEU A O 1
ATOM 802 N N . ALA A 1 102 ? 6.663 -4.797 -15.558 1.00 74.88 102 ALA A N 1
ATOM 803 C CA . ALA A 1 102 ? 7.415 -3.601 -15.213 1.00 74.88 102 ALA A CA 1
ATOM 804 C C . ALA A 1 102 ? 7.186 -2.556 -16.302 1.00 74.88 102 ALA A C 1
ATOM 806 O O . ALA A 1 102 ? 7.396 -2.834 -17.479 1.00 74.88 102 ALA A O 1
ATOM 807 N N . VAL A 1 103 ? 6.769 -1.351 -15.925 1.00 78.88 103 VAL A N 1
ATOM 808 C CA . VAL A 1 103 ? 6.636 -0.235 -16.868 1.00 78.88 103 VAL A CA 1
ATOM 809 C C . VAL A 1 103 ? 7.716 0.782 -16.545 1.00 78.88 103 VAL A C 1
ATOM 811 O O . VAL A 1 103 ? 7.797 1.291 -15.425 1.00 78.88 103 VAL A O 1
ATOM 814 N N . VAL A 1 104 ? 8.563 1.059 -17.530 1.00 79.81 104 VAL A N 1
ATOM 815 C CA . VAL A 1 104 ? 9.683 1.986 -17.410 1.00 79.81 104 VAL A CA 1
ATOM 816 C C . VAL A 1 104 ? 9.480 3.124 -18.398 1.00 79.81 104 VAL A C 1
ATOM 818 O O . VAL A 1 104 ? 9.362 2.906 -19.601 1.00 79.81 104 VAL A O 1
ATOM 821 N N . LEU A 1 105 ? 9.431 4.351 -17.886 1.00 80.06 105 LEU A N 1
ATOM 822 C CA . LEU A 1 105 ? 9.220 5.546 -18.696 1.00 80.06 105 LEU A CA 1
ATOM 823 C C . LEU A 1 105 ? 10.534 6.312 -18.859 1.00 80.06 105 LEU A C 1
ATOM 825 O O . LEU A 1 105 ? 11.182 6.666 -17.869 1.00 80.06 105 LEU A O 1
ATOM 829 N N . GLY A 1 106 ? 10.912 6.600 -20.105 1.00 77.00 106 GLY A N 1
ATOM 830 C CA . GLY A 1 106 ? 12.069 7.434 -20.423 1.00 77.00 106 GLY A CA 1
ATOM 831 C C . GLY A 1 106 ? 12.571 7.228 -21.848 1.00 77.00 106 GLY A C 1
ATOM 832 O O . GLY A 1 106 ? 11.855 6.720 -22.701 1.00 77.00 106 GLY A O 1
ATOM 833 N N . LYS A 1 107 ? 13.812 7.626 -22.127 1.00 83.25 107 LYS A N 1
ATOM 834 C CA . LYS A 1 107 ? 14.411 7.374 -23.441 1.00 83.25 107 LYS A CA 1
ATOM 835 C C . LYS A 1 107 ? 14.708 5.894 -23.586 1.00 83.25 107 LYS A C 1
ATOM 837 O O . LYS A 1 107 ? 15.551 5.360 -22.864 1.00 83.25 107 LYS A O 1
ATOM 842 N N . ALA A 1 108 ? 14.016 5.247 -24.515 1.00 80.62 108 ALA A N 1
ATOM 843 C CA . ALA A 1 108 ? 14.134 3.808 -24.706 1.00 80.62 108 ALA A CA 1
ATOM 844 C C . ALA A 1 108 ? 15.590 3.384 -24.955 1.00 80.62 108 ALA A C 1
ATOM 846 O O . ALA A 1 108 ? 16.072 2.443 -24.327 1.00 80.62 108 ALA A O 1
ATOM 847 N N . ASP A 1 109 ? 16.310 4.142 -25.781 1.00 84.00 109 ASP A N 1
ATOM 848 C CA . ASP A 1 109 ? 17.682 3.822 -26.182 1.00 84.00 109 ASP A CA 1
ATOM 849 C C . ASP A 1 109 ? 18.683 3.890 -25.004 1.00 84.00 109 ASP A C 1
ATOM 851 O O . ASP A 1 109 ? 19.645 3.126 -24.970 1.00 84.00 109 ASP A O 1
ATOM 855 N N . ASP A 1 110 ? 18.425 4.727 -23.989 1.00 85.44 110 ASP A N 1
ATOM 856 C CA . ASP A 1 110 ? 19.272 4.840 -22.786 1.00 85.44 110 ASP A CA 1
ATOM 857 C C . ASP A 1 110 ? 18.979 3.741 -21.748 1.00 85.44 110 ASP A C 1
ATOM 859 O O . ASP A 1 110 ? 19.830 3.385 -20.921 1.00 85.44 110 ASP A O 1
ATOM 863 N N . ILE A 1 111 ? 17.740 3.242 -21.745 1.00 84.00 111 ILE A N 1
ATOM 864 C CA . ILE A 1 111 ? 17.200 2.375 -20.696 1.00 84.00 111 ILE A CA 1
ATOM 865 C C . ILE A 1 111 ? 17.326 0.908 -21.083 1.00 84.00 111 ILE A C 1
ATOM 867 O O . ILE A 1 111 ? 17.796 0.123 -20.260 1.00 84.00 111 ILE A O 1
ATOM 871 N N . ILE A 1 112 ? 16.954 0.543 -22.316 1.00 85.19 112 ILE A N 1
ATOM 872 C CA . ILE A 1 112 ? 16.940 -0.842 -22.814 1.00 85.19 112 ILE A CA 1
ATOM 873 C C . ILE A 1 112 ? 18.251 -1.589 -22.504 1.00 85.19 112 ILE A C 1
ATOM 875 O O . ILE A 1 112 ? 18.159 -2.663 -21.901 1.00 85.19 112 ILE A O 1
ATOM 879 N N . PRO A 1 113 ? 19.455 -1.025 -22.750 1.00 88.06 113 PRO A N 1
ATOM 880 C CA . PRO A 1 113 ? 20.715 -1.721 -22.460 1.00 88.06 113 PRO A CA 1
ATOM 881 C C . PRO A 1 113 ? 20.902 -2.090 -20.978 1.00 88.06 113 PRO A C 1
ATOM 883 O O . PRO A 1 113 ? 21.686 -2.967 -20.631 1.00 88.06 113 PRO A O 1
ATOM 886 N N . ARG A 1 114 ? 20.203 -1.411 -20.059 1.00 83.56 114 ARG A N 1
ATOM 887 C CA . ARG A 1 114 ? 20.301 -1.659 -18.611 1.00 83.56 114 ARG A CA 1
ATOM 888 C C . ARG A 1 114 ? 19.336 -2.738 -18.126 1.00 83.56 114 ARG A C 1
ATOM 890 O O . ARG A 1 114 ? 19.579 -3.323 -17.068 1.00 83.56 114 ARG A O 1
ATOM 897 N N . ILE A 1 115 ? 18.252 -2.975 -18.865 1.00 83.81 115 ILE A N 1
ATOM 898 C CA . ILE A 1 115 ? 17.125 -3.828 -18.457 1.00 83.81 115 ILE A CA 1
ATOM 899 C C . ILE A 1 115 ? 16.908 -5.036 -19.373 1.00 83.81 115 ILE A C 1
ATOM 901 O O . ILE A 1 115 ? 16.114 -5.898 -19.026 1.00 83.81 115 ILE A O 1
ATOM 905 N N . GLU A 1 116 ? 17.631 -5.159 -20.488 1.00 82.88 116 GLU A N 1
ATOM 906 C CA . GLU A 1 116 ? 17.549 -6.315 -21.401 1.00 82.88 116 GLU A CA 1
ATOM 907 C C . GLU A 1 116 ? 17.774 -7.660 -20.702 1.00 82.88 116 GLU A C 1
ATOM 909 O O . GLU A 1 116 ? 17.128 -8.655 -21.020 1.00 82.88 116 GLU A O 1
ATOM 914 N N . ARG A 1 117 ? 18.610 -7.676 -19.657 1.00 81.50 117 ARG A N 1
ATOM 915 C CA . ARG A 1 117 ? 18.863 -8.865 -18.829 1.00 81.50 117 ARG A CA 1
ATOM 916 C C . ARG A 1 117 ? 17.666 -9.315 -17.986 1.00 81.50 117 ARG A C 1
ATOM 918 O O . ARG A 1 117 ? 17.719 -10.380 -17.383 1.00 81.50 117 ARG A O 1
ATOM 925 N N . LEU A 1 118 ? 16.640 -8.475 -17.858 1.00 78.62 118 LEU A N 1
ATOM 926 C CA . LEU A 1 118 ? 15.495 -8.710 -16.981 1.00 78.62 118 LEU A CA 1
ATOM 927 C C . LEU A 1 118 ? 14.409 -9.548 -17.672 1.00 78.62 118 LEU A C 1
ATOM 929 O O . LEU A 1 118 ? 13.614 -10.198 -16.995 1.00 78.62 118 LEU A O 1
ATOM 933 N N . GLY A 1 119 ? 14.387 -9.588 -19.004 1.00 79.00 119 GLY A N 1
ATOM 934 C CA . GLY A 1 119 ? 13.431 -10.391 -19.755 1.00 79.00 119 GLY A CA 1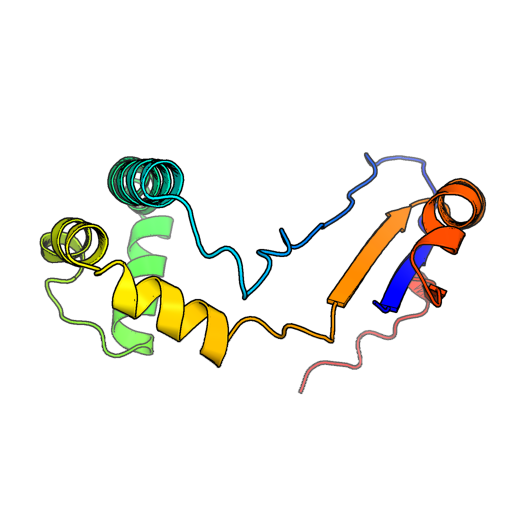
ATOM 935 C C . GLY A 1 119 ? 13.023 -9.749 -21.079 1.00 79.00 119 GLY A C 1
ATOM 936 O O . GLY A 1 119 ? 13.642 -8.776 -21.508 1.00 79.00 119 GLY A O 1
ATOM 937 N N . PRO A 1 120 ? 11.983 -10.287 -21.737 1.00 82.31 120 PRO A N 1
ATOM 938 C CA . PRO A 1 120 ? 11.456 -9.716 -22.969 1.00 82.31 120 PRO A CA 1
ATOM 939 C C . PRO A 1 120 ? 10.971 -8.276 -22.749 1.00 82.31 120 PRO A C 1
ATOM 941 O O . PRO A 1 120 ? 10.206 -7.990 -21.821 1.00 82.31 120 PRO A O 1
ATOM 944 N N . ILE A 1 121 ? 11.432 -7.379 -23.623 1.00 83.81 121 ILE A N 1
ATOM 945 C CA . ILE A 1 121 ? 11.104 -5.952 -23.611 1.00 83.81 121 ILE A CA 1
ATOM 946 C C . ILE A 1 121 ? 10.160 -5.647 -24.767 1.00 83.81 121 ILE A C 1
ATOM 948 O O . ILE A 1 121 ? 10.436 -6.002 -25.912 1.00 83.81 121 ILE A O 1
ATOM 952 N N . GLU A 1 122 ? 9.089 -4.921 -24.470 1.00 83.19 122 GLU A N 1
ATOM 953 C CA . GLU A 1 122 ? 8.174 -4.376 -25.464 1.00 83.19 122 GLU A CA 1
ATOM 954 C C . GLU A 1 122 ? 8.244 -2.844 -25.412 1.00 83.19 122 GLU A C 1
ATOM 956 O O . GLU A 1 122 ? 7.978 -2.218 -24.384 1.00 83.19 122 GLU A O 1
ATOM 961 N N . ARG A 1 123 ? 8.664 -2.218 -26.515 1.00 83.75 123 ARG A N 1
ATOM 962 C CA . ARG A 1 123 ? 8.742 -0.755 -26.622 1.00 83.75 123 ARG A CA 1
ATOM 963 C C . ARG A 1 123 ? 7.406 -0.219 -27.114 1.00 83.75 123 ARG A C 1
ATOM 965 O O . ARG A 1 123 ? 6.938 -0.625 -28.172 1.00 83.75 123 ARG A O 1
ATOM 972 N N . HIS A 1 124 ? 6.860 0.749 -26.389 1.00 80.19 124 HIS A N 1
ATOM 973 C CA . HIS A 1 124 ? 5.653 1.476 -26.769 1.00 80.19 124 HIS A CA 1
ATOM 974 C C . HIS A 1 124 ? 5.958 2.969 -26.864 1.00 80.19 124 HIS A C 1
ATOM 976 O O . HIS A 1 124 ? 6.526 3.552 -25.943 1.00 80.19 124 HIS A O 1
ATOM 982 N N . ASP A 1 125 ? 5.571 3.620 -27.961 1.00 77.31 125 ASP A N 1
ATOM 983 C CA . ASP A 1 125 ? 5.580 5.086 -28.013 1.00 77.31 125 ASP A CA 1
ATOM 984 C C . ASP A 1 125 ? 4.267 5.606 -27.429 1.00 77.31 125 ASP A C 1
ATOM 986 O O . ASP A 1 125 ? 3.192 5.419 -28.008 1.00 77.31 125 ASP A O 1
ATOM 990 N N . PHE A 1 126 ? 4.364 6.306 -26.298 1.00 66.75 126 PHE A N 1
ATOM 991 C CA . PHE A 1 126 ? 3.210 6.868 -25.606 1.00 66.75 126 PHE A CA 1
ATOM 992 C C . PHE A 1 126 ? 2.404 7.841 -26.481 1.00 66.75 126 PHE A C 1
ATOM 994 O O . PHE A 1 126 ? 1.203 7.993 -26.286 1.00 66.75 126 PHE A O 1
ATOM 1001 N N . ARG A 1 127 ? 3.032 8.480 -27.476 1.00 67.81 127 ARG A N 1
ATOM 1002 C CA . ARG A 1 127 ? 2.355 9.400 -28.406 1.00 67.81 127 ARG A CA 1
ATOM 1003 C C . ARG A 1 127 ? 1.441 8.685 -29.397 1.00 67.81 127 ARG A C 1
ATOM 1005 O O . ARG A 1 127 ? 0.572 9.323 -29.981 1.00 67.81 127 ARG A O 1
ATOM 1012 N N . THR A 1 128 ? 1.653 7.388 -29.596 1.00 65.88 128 THR A N 1
ATOM 1013 C CA . THR A 1 128 ? 0.901 6.558 -30.549 1.00 65.88 128 THR A CA 1
ATOM 1014 C C . THR A 1 128 ? -0.142 5.670 -29.879 1.00 65.88 128 THR A C 1
ATOM 1016 O O . THR A 1 128 ? -0.956 5.057 -30.568 1.00 65.88 128 THR A O 1
ATOM 1019 N N . LEU A 1 129 ? -0.157 5.630 -28.542 1.00 63.75 129 LEU A N 1
ATOM 1020 C CA . LEU A 1 129 ? -1.204 4.968 -27.775 1.00 63.75 129 LEU A CA 1
ATOM 1021 C C . LEU A 1 129 ? -2.487 5.799 -27.893 1.00 63.75 129 LEU A C 1
ATOM 1023 O O . LEU A 1 129 ? -2.699 6.775 -27.175 1.00 63.75 129 LEU A O 1
ATOM 1027 N N . ASP A 1 130 ? -3.318 5.430 -28.866 1.00 53.97 130 ASP A N 1
ATOM 1028 C CA . ASP A 1 130 ? -4.622 6.037 -29.097 1.00 53.97 130 ASP A CA 1
ATOM 1029 C C . ASP A 1 130 ? -5.462 5.960 -27.811 1.00 53.97 130 ASP A C 1
ATOM 1031 O O . ASP A 1 130 ? -5.515 4.931 -27.130 1.00 53.97 130 ASP A O 1
ATOM 1035 N N . ARG A 1 131 ? -6.159 7.051 -27.478 1.00 52.62 131 ARG A N 1
ATOM 1036 C CA . ARG A 1 131 ? -7.026 7.186 -26.293 1.00 52.62 131 ARG A CA 1
ATOM 1037 C C . ARG A 1 131 ? -8.345 6.422 -26.495 1.00 52.62 131 ARG A C 1
ATOM 1039 O O . ARG A 1 131 ? -9.423 6.944 -26.219 1.00 52.62 131 ARG A O 1
ATOM 1046 N N . LYS A 1 132 ? -8.262 5.211 -27.044 1.00 44.00 132 LYS A N 1
ATOM 1047 C CA . LYS A 1 132 ? -9.374 4.318 -27.392 1.00 44.00 132 LYS A CA 1
ATOM 1048 C C . LYS A 1 132 ? -9.407 3.035 -26.563 1.00 44.00 132 LYS A C 1
ATOM 1050 O O . LYS A 1 132 ? -10.130 2.107 -26.901 1.00 44.00 132 LYS A O 1
ATOM 1055 N N . ALA A 1 133 ? -8.686 3.002 -25.449 1.00 44.41 133 ALA A N 1
ATOM 1056 C CA . ALA A 1 133 ? -8.844 1.981 -24.424 1.00 44.41 133 ALA A CA 1
ATOM 1057 C C . ALA A 1 133 ? -9.389 2.612 -23.135 1.00 44.41 133 ALA A C 1
ATOM 1059 O O . ALA A 1 133 ? -8.677 2.799 -22.156 1.00 44.41 133 ALA A O 1
ATOM 1060 N N . SER A 1 134 ? -10.670 2.967 -23.160 1.00 28.84 134 SER A N 1
ATOM 1061 C CA . SER A 1 134 ? -11.530 2.859 -21.983 1.00 28.84 134 SER A CA 1
ATOM 1062 C C . SER A 1 134 ? -12.920 2.480 -22.496 1.00 28.84 134 SER A C 1
ATOM 1064 O O . SER A 1 134 ? -13.438 3.212 -23.344 1.00 28.84 134 SER A O 1
ATOM 1066 N N . PRO A 1 135 ? -13.500 1.344 -22.066 1.00 41.66 135 PRO A N 1
ATOM 1067 C CA . PRO A 1 135 ? -14.951 1.205 -22.051 1.00 41.66 135 PRO A CA 1
ATOM 1068 C C . PRO A 1 135 ? -15.581 2.324 -21.210 1.00 41.66 135 PRO A C 1
ATOM 1070 O O . PRO A 1 135 ? -14.876 2.866 -20.319 1.00 41.66 135 PRO A O 1
#

Foldseek 3Di:
DEEEEEADDDPDDDKDKDDDPQDQLVVADDPVVLVVVLCVQLVCVCVQCVDPVSVVVVVVVCVVVVHDPCCVVCVSVVSVVQDSVNVSVCCVVPPDNPDDYIYIYYHCVVCCVVCVVVDHYDYDHPVPPPPPPDD

Radius of gyration: 19.89 Å; chains: 1; bounding box: 42×37×46 Å

pLDDT: mean 77.11, std 17.8, range [28.84, 96.69]